Protein AF-A0A940U8P5-F1 (afdb_monomer)

Structure (mmCIF, N/CA/C/O backbone):
data_AF-A0A940U8P5-F1
#
_entry.id   AF-A0A940U8P5-F1
#
loop_
_atom_site.group_PDB
_atom_site.id
_atom_site.type_symbol
_atom_site.label_atom_id
_atom_site.label_alt_id
_atom_site.label_comp_id
_atom_site.label_asym_id
_atom_site.label_entity_id
_atom_site.label_seq_id
_atom_site.pdbx_PDB_ins_code
_atom_site.Cartn_x
_atom_site.Cartn_y
_atom_site.Cartn_z
_atom_site.occupancy
_atom_site.B_iso_or_equiv
_atom_site.auth_seq_id
_atom_site.auth_comp_id
_atom_site.auth_asym_id
_atom_site.auth_atom_id
_atom_site.pdbx_PDB_model_num
ATOM 1 N N . MET A 1 1 ? -12.969 -40.931 50.957 1.00 40.03 1 MET A N 1
ATOM 2 C CA . MET A 1 1 ? -13.753 -39.959 51.746 1.00 40.03 1 MET A CA 1
ATOM 3 C C . MET A 1 1 ? -13.273 -38.563 51.377 1.00 40.03 1 MET A C 1
ATOM 5 O O . MET A 1 1 ? -12.238 -38.147 51.872 1.00 40.03 1 MET A O 1
ATOM 9 N N . TYR A 1 2 ? -13.955 -37.888 50.449 1.00 45.50 2 TYR A N 1
ATOM 10 C CA . TYR A 1 2 ? -13.734 -36.466 50.170 1.00 45.50 2 TYR A CA 1
ATOM 11 C C . TYR A 1 2 ? -14.911 -35.715 50.789 1.00 45.50 2 TYR A C 1
ATOM 13 O O . TYR A 1 2 ? -16.022 -35.774 50.270 1.00 45.50 2 TYR A O 1
ATOM 21 N N . ASN A 1 3 ? -14.681 -35.088 51.944 1.00 47.38 3 ASN A N 1
ATOM 22 C CA . ASN A 1 3 ? -15.657 -34.188 52.546 1.00 47.38 3 ASN A CA 1
ATOM 23 C C . ASN A 1 3 ? -1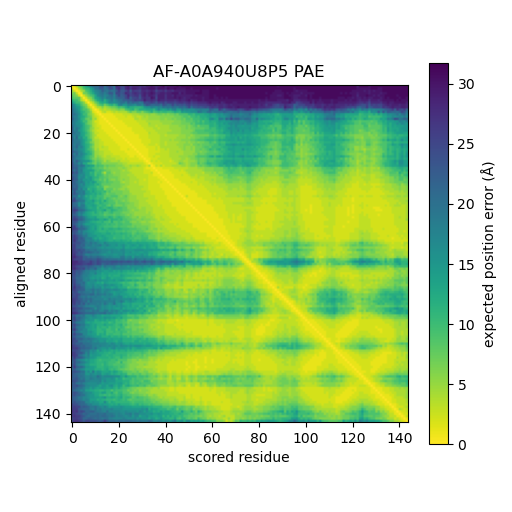5.776 -32.963 51.637 1.00 47.38 3 ASN A C 1
ATOM 25 O O . ASN A 1 3 ? -14.862 -32.143 51.572 1.00 47.38 3 ASN A O 1
ATOM 29 N N . SER A 1 4 ? -16.896 -32.861 50.923 1.00 55.41 4 SER A N 1
ATOM 30 C CA . SER A 1 4 ? -17.326 -31.599 50.335 1.00 55.41 4 SER A CA 1
ATOM 31 C C . SER A 1 4 ? -17.571 -30.632 51.486 1.00 55.41 4 SER A C 1
ATOM 33 O O . SER A 1 4 ? -18.459 -30.848 52.310 1.00 55.41 4 SER A O 1
ATOM 35 N N . ILE A 1 5 ? -16.751 -29.589 51.568 1.00 59.16 5 ILE A N 1
ATOM 36 C CA . ILE A 1 5 ? -16.939 -28.471 52.490 1.00 59.16 5 ILE A CA 1
ATOM 37 C C . ILE A 1 5 ? -18.058 -27.603 51.894 1.00 59.16 5 ILE A C 1
ATOM 39 O O . ILE A 1 5 ? -17.825 -26.496 51.419 1.00 59.16 5 ILE A O 1
ATOM 43 N N . SER A 1 6 ? -19.269 -28.157 51.807 1.00 62.34 6 SER A N 1
ATOM 44 C CA . SER A 1 6 ? -20.443 -27.416 51.357 1.00 62.34 6 SER A CA 1
ATOM 45 C C . SER A 1 6 ? -20.832 -26.447 52.466 1.00 62.34 6 SER A C 1
ATOM 47 O O . SER A 1 6 ? -21.299 -26.844 53.531 1.00 62.34 6 SER A O 1
ATOM 49 N N . ASN A 1 7 ? -20.560 -25.168 52.236 1.00 61.72 7 ASN A N 1
ATOM 50 C CA . ASN A 1 7 ? -20.983 -24.083 53.103 1.00 61.72 7 ASN A CA 1
ATOM 51 C C . ASN A 1 7 ? -22.461 -23.773 52.804 1.00 61.72 7 ASN A C 1
ATOM 53 O O . ASN A 1 7 ? -22.764 -23.167 51.781 1.00 61.72 7 ASN A O 1
ATOM 57 N N . GLU A 1 8 ? -23.378 -24.175 53.686 1.00 61.41 8 GLU A N 1
ATOM 58 C CA . GLU A 1 8 ? -24.835 -23.955 53.573 1.00 61.41 8 GLU A CA 1
ATOM 59 C C . GLU A 1 8 ? -25.270 -22.502 53.871 1.00 61.41 8 GLU A C 1
ATOM 61 O O . GLU A 1 8 ? -26.329 -22.245 54.443 1.00 61.41 8 GLU A O 1
ATOM 66 N N . LYS A 1 9 ? -24.451 -21.510 53.509 1.00 65.25 9 LYS A N 1
ATOM 67 C CA . LYS A 1 9 ? -24.832 -20.096 53.601 1.00 65.25 9 LYS A CA 1
ATOM 68 C C . LYS A 1 9 ? -25.472 -19.673 52.280 1.00 65.25 9 LYS A C 1
ATOM 70 O O . LYS A 1 9 ? -24.823 -19.706 51.240 1.00 65.25 9 LYS A O 1
ATOM 75 N N . GLY A 1 10 ? -26.752 -19.302 52.324 1.00 68.94 10 GLY A N 1
ATOM 76 C CA . GLY A 1 10 ? -27.460 -18.739 51.172 1.00 68.94 10 GLY A CA 1
ATOM 77 C C . GLY A 1 10 ? -26.843 -17.418 50.701 1.00 68.94 10 GLY A C 1
ATOM 78 O O . GLY A 1 10 ? -26.210 -16.712 51.486 1.00 68.94 10 GLY A O 1
ATOM 79 N N . ILE A 1 11 ? -27.051 -17.080 49.424 1.00 76.81 11 ILE A N 1
ATOM 80 C CA . ILE A 1 11 ? -26.624 -15.797 48.851 1.00 76.81 11 ILE A CA 1
ATOM 81 C C . ILE A 1 11 ? -27.383 -14.669 49.547 1.00 76.81 11 ILE A C 1
ATOM 83 O O . ILE A 1 11 ? -28.616 -14.658 49.599 1.00 76.81 11 ILE A O 1
ATOM 87 N N . THR A 1 12 ? -26.638 -13.704 50.072 1.00 85.88 12 THR A N 1
ATOM 88 C CA . THR A 1 12 ? -27.222 -12.547 50.748 1.00 85.88 12 THR A CA 1
ATOM 89 C C . THR A 1 12 ? -27.688 -11.495 49.738 1.00 85.88 12 THR A C 1
ATOM 91 O O . THR A 1 12 ? -27.111 -11.334 48.665 1.00 85.88 12 THR A O 1
ATOM 94 N N . LEU A 1 13 ? -28.730 -10.726 50.072 1.00 85.00 13 LEU A N 1
ATOM 95 C CA . LEU A 1 13 ? -29.247 -9.673 49.184 1.00 85.00 13 LEU A CA 1
ATOM 96 C C . LEU A 1 13 ? -28.172 -8.617 48.855 1.00 85.00 13 LEU A C 1
ATOM 98 O O . LEU A 1 13 ? -28.126 -8.108 47.739 1.00 85.00 13 LEU A O 1
ATOM 102 N N . ILE A 1 14 ? -27.255 -8.357 49.795 1.00 90.06 14 ILE A N 1
ATOM 103 C CA . ILE A 1 14 ? -26.104 -7.470 49.591 1.00 90.06 14 ILE A CA 1
ATOM 104 C C . ILE A 1 14 ? -25.106 -8.040 48.565 1.00 90.06 14 ILE A C 1
ATOM 106 O O . ILE A 1 14 ? -24.635 -7.291 47.714 1.00 90.06 14 ILE A O 1
ATOM 110 N N . GLU A 1 15 ? -24.838 -9.353 48.565 1.00 86.88 15 GLU A N 1
ATOM 111 C CA . GLU A 1 15 ? -24.013 -10.003 47.532 1.00 86.88 15 GLU A CA 1
ATOM 112 C C . GLU A 1 15 ? -24.640 -9.881 46.147 1.00 86.88 15 GLU A C 1
ATOM 114 O O . GLU A 1 15 ? -23.930 -9.585 45.189 1.00 86.88 15 GLU A O 1
ATOM 119 N N . VAL A 1 16 ? -25.962 -10.049 46.032 1.00 92.44 16 VAL A N 1
ATOM 120 C CA . VAL A 1 16 ? -26.662 -9.879 44.747 1.00 92.44 16 VAL A CA 1
ATOM 121 C C . VAL A 1 16 ? -26.549 -8.438 44.258 1.00 92.44 16 VAL A C 1
ATOM 123 O O . VAL A 1 16 ? -26.262 -8.213 43.085 1.00 92.44 16 VAL A O 1
ATOM 126 N N . MET A 1 17 ? -26.723 -7.451 45.141 1.00 90.50 17 MET A N 1
ATOM 127 C CA . MET A 1 17 ? -26.593 -6.038 44.767 1.00 90.50 17 MET A CA 1
ATOM 128 C C . MET A 1 17 ? -25.176 -5.695 44.300 1.00 90.50 17 MET A C 1
ATOM 130 O O . MET A 1 17 ? -25.016 -5.017 43.284 1.00 90.50 17 MET A O 1
ATOM 134 N N . ILE A 1 18 ? -24.154 -6.202 44.995 1.00 92.25 18 ILE A N 1
ATOM 135 C CA . ILE A 1 18 ? -22.756 -6.024 44.592 1.00 92.25 18 ILE A CA 1
ATOM 136 C C . ILE A 1 18 ? -22.501 -6.730 43.253 1.00 92.25 18 ILE A C 1
ATOM 138 O O . ILE A 1 18 ? -21.903 -6.135 42.359 1.00 92.25 18 ILE A O 1
ATOM 142 N N . ALA A 1 19 ? -23.005 -7.952 43.062 1.00 94.31 19 ALA A N 1
ATOM 143 C CA . ALA A 1 19 ? -22.854 -8.692 41.812 1.00 94.31 19 ALA A CA 1
ATOM 144 C C . ALA A 1 19 ? -23.493 -7.958 40.620 1.00 94.31 19 ALA A C 1
ATOM 146 O O . ALA A 1 19 ? -22.855 -7.810 39.579 1.00 94.31 19 ALA A O 1
ATOM 147 N N . VAL A 1 20 ? -24.714 -7.435 40.771 1.00 93.94 20 VAL A N 1
ATOM 148 C CA . VAL A 1 20 ? -25.397 -6.663 39.717 1.00 93.94 20 VAL A CA 1
ATOM 149 C C . VAL A 1 20 ? -24.642 -5.372 39.401 1.00 93.94 20 VAL A C 1
ATOM 151 O O . VAL A 1 20 ? -24.470 -5.041 38.228 1.00 93.94 20 VAL A O 1
ATOM 154 N N . MET A 1 21 ? -24.140 -4.669 40.422 1.00 95.44 21 MET A N 1
ATOM 155 C CA . MET A 1 21 ? -23.322 -3.470 40.225 1.00 95.44 21 MET A CA 1
ATOM 156 C C . MET A 1 21 ? -22.046 -3.790 39.433 1.00 95.44 21 MET A C 1
ATOM 158 O O . MET A 1 21 ? -21.730 -3.091 38.470 1.00 95.44 21 MET A O 1
ATOM 162 N N . LEU A 1 22 ? -21.339 -4.865 39.794 1.00 95.12 22 LEU A N 1
ATOM 163 C CA . LEU A 1 22 ? -20.117 -5.291 39.109 1.00 95.12 22 LEU A CA 1
ATOM 164 C C . LEU A 1 22 ? -20.383 -5.701 37.656 1.00 95.12 22 LEU A C 1
ATOM 166 O O . LEU A 1 22 ? -19.623 -5.319 3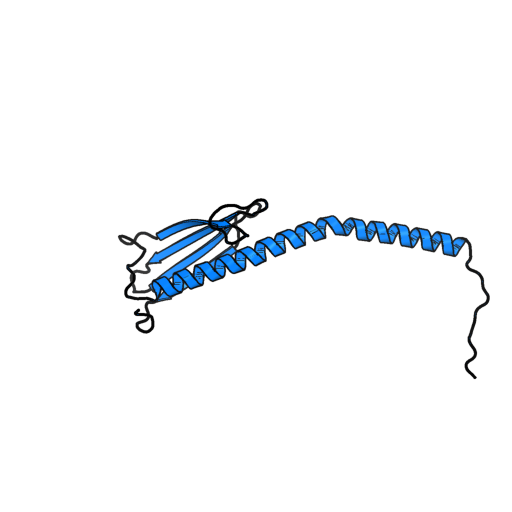6.767 1.00 95.12 22 LEU A O 1
ATOM 170 N N . VAL A 1 23 ? -21.478 -6.417 37.390 1.00 96.12 23 VAL A N 1
ATOM 171 C CA . VAL A 1 23 ? -21.877 -6.792 36.024 1.00 96.12 23 VAL A CA 1
ATOM 172 C C . VAL A 1 23 ? -22.217 -5.553 35.194 1.00 96.12 23 VAL A C 1
ATOM 174 O O . VAL A 1 23 ? -21.746 -5.432 34.064 1.00 96.12 23 VAL A O 1
ATOM 177 N N . ALA A 1 24 ? -22.973 -4.601 35.749 1.00 94.31 24 ALA A N 1
ATOM 178 C CA . ALA A 1 24 ? -23.326 -3.369 35.047 1.00 94.31 24 ALA A CA 1
ATOM 179 C C . ALA A 1 24 ? -22.081 -2.545 34.674 1.00 94.31 24 ALA A C 1
ATOM 181 O O . ALA A 1 24 ? -21.945 -2.113 33.527 1.00 94.31 24 ALA A O 1
ATOM 182 N N . VAL A 1 25 ? -21.138 -2.380 35.609 1.00 95.38 25 VAL A N 1
ATOM 183 C CA . VAL A 1 25 ? -19.863 -1.691 35.347 1.00 95.38 25 VAL A CA 1
ATOM 184 C C . VAL A 1 25 ? -19.025 -2.451 34.314 1.00 95.38 25 VAL A C 1
ATOM 186 O O . VAL A 1 25 ? -18.472 -1.830 33.407 1.00 95.38 25 VAL A O 1
ATOM 189 N N . GLY A 1 26 ? -18.979 -3.784 34.388 1.00 95.56 26 GLY A N 1
ATOM 190 C CA . GLY A 1 26 ? -18.266 -4.622 33.421 1.00 95.56 26 GLY A CA 1
ATOM 191 C C . GLY A 1 26 ? -18.801 -4.488 31.992 1.00 95.56 26 GLY A C 1
ATOM 192 O O . GLY A 1 26 ? -18.021 -4.346 31.050 1.00 95.56 26 GLY A O 1
ATOM 193 N N . ILE A 1 27 ? -20.124 -4.459 31.817 1.00 96.00 27 ILE A N 1
ATOM 194 C CA . ILE A 1 27 ? -20.748 -4.280 30.496 1.00 96.00 27 ILE A CA 1
ATOM 195 C C . ILE A 1 27 ? -20.447 -2.885 29.939 1.00 96.00 27 ILE A C 1
ATOM 197 O O . ILE A 1 27 ? -20.097 -2.761 28.765 1.00 96.00 27 ILE A O 1
ATOM 201 N N . MET A 1 28 ? -20.528 -1.838 30.767 1.00 94.06 28 MET A N 1
ATOM 202 C CA . MET A 1 28 ? -20.189 -0.475 30.337 1.00 94.06 28 MET A CA 1
ATOM 203 C C . MET A 1 28 ? -18.717 -0.351 29.929 1.00 94.06 28 MET A C 1
ATOM 205 O O . MET A 1 28 ? -18.408 0.280 28.916 1.00 94.06 28 MET A O 1
ATOM 209 N N . ALA A 1 29 ? -17.814 -1.004 30.664 1.00 93.38 29 ALA A N 1
ATOM 210 C CA . ALA A 1 29 ? -16.400 -1.058 30.315 1.00 93.38 29 ALA A CA 1
ATOM 211 C C . ALA A 1 29 ? -16.181 -1.715 28.941 1.00 93.38 29 ALA A C 1
ATOM 213 O O . ALA A 1 29 ? -15.514 -1.134 28.087 1.00 93.38 29 ALA A O 1
ATOM 214 N N . LEU A 1 30 ? -16.799 -2.869 28.675 1.00 91.69 30 LEU A N 1
ATOM 215 C C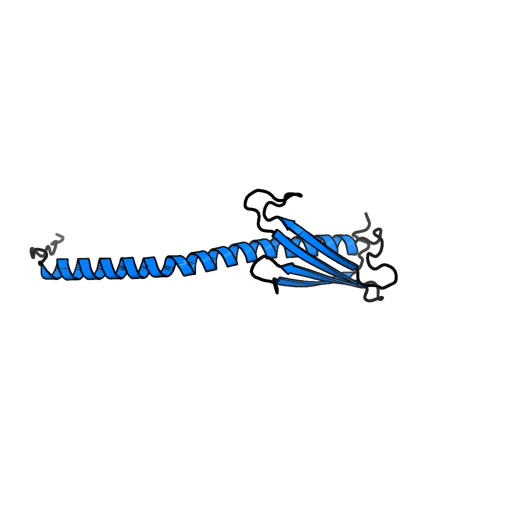A . LEU A 1 30 ? -16.711 -3.523 27.363 1.00 91.69 30 LEU A CA 1
ATOM 216 C C . LEU A 1 30 ? -17.330 -2.682 26.238 1.00 91.69 30 LEU A C 1
ATOM 218 O O . LEU A 1 30 ? -16.769 -2.608 25.145 1.00 91.69 30 LEU A O 1
ATOM 222 N N . ALA A 1 31 ? -18.457 -2.015 26.495 1.00 92.38 31 ALA A N 1
ATOM 223 C CA . ALA A 1 31 ? -19.104 -1.148 25.513 1.00 92.38 31 ALA A CA 1
ATOM 224 C C . ALA A 1 31 ? -18.192 0.015 25.084 1.00 92.38 31 ALA A C 1
ATOM 226 O O . ALA A 1 31 ? -18.117 0.334 23.897 1.00 92.38 31 ALA A O 1
ATOM 227 N N . SER 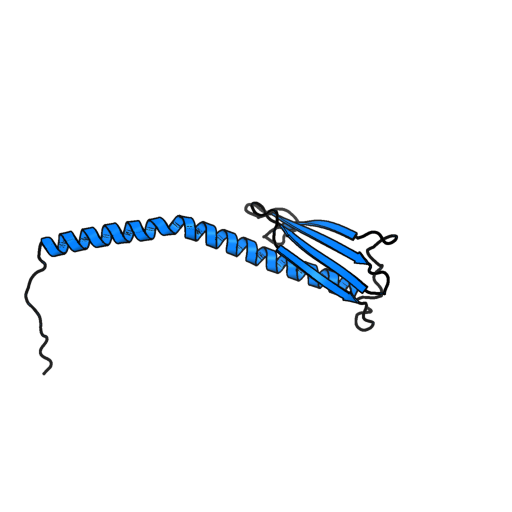A 1 32 ? -17.430 0.588 26.022 1.00 92.75 32 SER A N 1
ATOM 228 C CA . SER A 1 32 ? -16.487 1.677 25.732 1.00 92.75 32 SER A CA 1
ATOM 229 C C . SER A 1 32 ? -15.338 1.284 24.791 1.00 92.75 32 SER A C 1
ATOM 231 O O . SER A 1 32 ? -14.762 2.148 24.130 1.00 92.75 32 SER A O 1
ATOM 233 N N . LEU A 1 33 ? -15.030 -0.013 24.673 1.00 93.44 33 LEU A N 1
ATOM 234 C CA . LEU A 1 33 ? -13.948 -0.514 23.820 1.00 93.44 33 LEU A CA 1
ATOM 235 C C . LEU A 1 33 ? -14.367 -0.726 22.359 1.00 93.44 33 LEU A C 1
ATOM 237 O O . LEU A 1 33 ? -13.499 -0.846 21.494 1.00 93.44 33 LEU A O 1
ATOM 241 N N . GLN A 1 34 ? -15.667 -0.742 22.052 1.00 91.44 34 GLN A N 1
ATOM 242 C CA . GLN A 1 34 ? -16.157 -1.093 20.712 1.00 91.44 34 GLN A CA 1
ATOM 243 C C . GLN A 1 34 ? -15.696 -0.097 19.634 1.00 91.44 34 GLN A C 1
ATOM 245 O O . GLN A 1 34 ? -15.192 -0.501 18.587 1.00 91.44 34 GLN A O 1
ATOM 250 N N . GLY A 1 35 ? -15.799 1.208 19.904 1.00 90.62 35 GLY A N 1
ATOM 251 C CA . GLY A 1 35 ? -15.409 2.258 18.953 1.00 90.62 35 GLY A CA 1
ATOM 252 C C . GLY A 1 35 ? -13.912 2.248 18.606 1.00 90.62 35 GLY A C 1
ATOM 253 O O . GLY A 1 35 ? -13.560 2.186 17.424 1.00 90.62 35 GLY A O 1
ATOM 254 N N . PRO A 1 36 ? -13.005 2.275 19.603 1.00 91.19 36 PRO A N 1
ATOM 255 C CA . PRO A 1 36 ? -11.568 2.161 19.360 1.00 91.19 36 PRO A CA 1
ATOM 256 C C . PRO A 1 36 ? -11.176 0.861 18.647 1.00 91.19 36 PRO A C 1
ATOM 258 O O . PRO A 1 36 ? -10.295 0.891 17.782 1.00 91.19 36 PRO A O 1
ATOM 261 N N . ALA A 1 37 ? -11.844 -0.257 18.961 1.00 89.75 37 ALA A N 1
ATOM 262 C CA . ALA A 1 37 ? -11.596 -1.536 18.305 1.00 89.75 37 ALA A CA 1
ATOM 263 C C . ALA A 1 37 ? -11.882 -1.458 16.799 1.00 89.75 37 ALA A C 1
ATOM 265 O O . ALA A 1 37 ? -11.003 -1.775 16.004 1.00 89.75 37 ALA A O 1
ATOM 266 N N . TRP A 1 38 ? -13.043 -0.939 16.389 1.00 90.94 38 TRP A N 1
ATOM 267 C CA . TRP A 1 38 ? -13.386 -0.802 14.967 1.00 90.94 38 TRP A CA 1
ATOM 268 C C . TRP A 1 38 ? -12.442 0.121 14.201 1.00 90.94 38 TRP A C 1
ATOM 270 O O . TRP A 1 38 ? -12.038 -0.203 13.086 1.00 90.94 38 TRP A O 1
ATOM 280 N N . ASN A 1 39 ? -12.049 1.245 14.802 1.00 89.69 39 ASN A N 1
ATOM 281 C CA . ASN A 1 39 ? -11.104 2.171 14.176 1.00 89.69 39 ASN A CA 1
ATOM 282 C C . ASN A 1 39 ? -9.711 1.560 14.008 1.00 89.69 39 ASN A C 1
ATOM 284 O O . ASN A 1 39 ? -9.026 1.828 13.022 1.00 89.69 39 ASN A O 1
ATOM 288 N N . THR A 1 40 ? -9.279 0.750 14.971 1.00 90.81 40 THR A N 1
ATOM 289 C CA . THR A 1 40 ? -7.982 0.074 14.891 1.00 90.81 40 THR A CA 1
ATOM 290 C C . THR A 1 40 ? -8.034 -1.029 13.841 1.00 90.81 40 THR A C 1
ATOM 292 O O . THR A 1 40 ? -7.176 -1.069 12.965 1.00 90.81 40 THR A O 1
ATOM 295 N N . THR A 1 41 ? -9.082 -1.858 13.855 1.00 91.62 41 THR A N 1
ATOM 296 C CA . THR A 1 41 ? -9.289 -2.917 12.860 1.00 91.62 41 THR A CA 1
ATOM 297 C C . THR A 1 41 ? -9.370 -2.368 11.436 1.00 91.62 41 THR A C 1
ATOM 299 O O . THR A 1 41 ? -8.710 -2.910 10.553 1.00 91.62 41 THR A O 1
ATOM 302 N N . SER A 1 42 ? -10.110 -1.279 11.197 1.00 89.44 42 SER A N 1
ATOM 303 C CA . SER A 1 42 ? -10.217 -0.685 9.858 1.00 89.44 42 SER A CA 1
ATOM 304 C C . SER A 1 42 ? -8.879 -0.132 9.366 1.00 89.44 42 SER A C 1
ATOM 306 O O . SER A 1 42 ? -8.489 -0.380 8.229 1.00 89.44 42 SER A O 1
ATOM 308 N N . ARG A 1 43 ? -8.118 0.552 10.229 1.00 90.12 43 ARG A N 1
ATOM 309 C CA . ARG A 1 43 ? -6.767 1.027 9.893 1.00 90.12 43 ARG A CA 1
ATOM 310 C C . ARG A 1 43 ? -5.808 -0.121 9.597 1.00 90.12 43 ARG A C 1
ATOM 312 O O . ARG A 1 43 ? -5.026 -0.013 8.658 1.00 90.12 43 ARG A O 1
ATOM 319 N N . SER A 1 44 ? -5.868 -1.200 10.373 1.00 91.94 44 SER A N 1
ATOM 320 C CA . SER A 1 44 ? -5.033 -2.383 10.165 1.00 91.94 44 SER A CA 1
ATOM 321 C C . SER A 1 44 ? -5.359 -3.110 8.860 1.00 91.94 44 SER A C 1
ATOM 323 O O . SER A 1 44 ? -4.427 -3.500 8.163 1.00 91.94 44 SER A O 1
ATOM 325 N N . ASP A 1 45 ? -6.637 -3.247 8.490 1.00 91.88 45 ASP A N 1
ATOM 326 C CA . ASP A 1 45 ? -7.026 -3.825 7.193 1.00 91.88 45 ASP A CA 1
ATOM 327 C C . ASP A 1 45 ? -6.533 -2.952 6.031 1.00 91.88 45 ASP A C 1
ATOM 329 O O . ASP A 1 45 ? -5.877 -3.448 5.112 1.00 91.88 45 ASP A O 1
ATOM 333 N N . LEU A 1 46 ? -6.753 -1.633 6.118 1.00 92.19 46 LEU A N 1
ATOM 334 C CA . LEU A 1 46 ? -6.313 -0.696 5.087 1.00 92.19 46 LEU A CA 1
ATOM 335 C C . LEU A 1 46 ? -4.796 -0.733 4.886 1.00 92.19 46 LEU A C 1
ATOM 337 O O . LEU A 1 46 ? -4.336 -0.778 3.745 1.00 92.19 46 LEU A O 1
ATOM 341 N N . LEU A 1 47 ? -4.039 -0.748 5.986 1.00 93.50 47 LEU A N 1
ATOM 342 C CA . LEU A 1 47 ? -2.582 -0.828 5.977 1.00 93.50 47 LEU A CA 1
ATOM 343 C C . LEU A 1 47 ? -2.087 -2.173 5.435 1.00 93.50 47 LEU A C 1
ATOM 345 O O . LEU A 1 47 ? -1.162 -2.198 4.626 1.00 93.50 47 LEU A O 1
ATOM 349 N N . GLY A 1 48 ? -2.705 -3.281 5.852 1.00 93.44 48 GLY A N 1
ATOM 350 C CA . GLY A 1 48 ? -2.345 -4.620 5.386 1.00 93.44 48 GLY A CA 1
ATOM 351 C C . GLY A 1 48 ? -2.522 -4.760 3.875 1.00 93.44 48 GLY A C 1
ATOM 352 O O . GLY A 1 48 ? -1.606 -5.192 3.178 1.00 93.44 48 GLY A O 1
ATOM 353 N N . ARG A 1 49 ? -3.663 -4.307 3.344 1.00 92.31 49 ARG A N 1
ATOM 354 C CA . ARG A 1 49 ? -3.930 -4.290 1.897 1.00 92.31 49 ARG A CA 1
ATOM 355 C C . ARG A 1 49 ? -2.996 -3.347 1.144 1.00 92.31 49 ARG A C 1
ATOM 357 O O . ARG A 1 49 ? -2.475 -3.730 0.099 1.00 92.31 49 ARG A O 1
ATOM 364 N N . ALA A 1 50 ? -2.739 -2.152 1.682 1.00 93.44 50 ALA A N 1
ATOM 365 C CA . ALA A 1 50 ? -1.779 -1.222 1.094 1.00 93.44 50 ALA A CA 1
ATOM 366 C C . ALA A 1 50 ? -0.383 -1.851 0.981 1.00 93.44 50 ALA A C 1
ATOM 368 O O . ALA A 1 50 ? 0.264 -1.692 -0.049 1.00 93.44 50 ALA A O 1
ATOM 369 N N . GLY A 1 51 ? 0.058 -2.598 2.001 1.00 94.69 51 GLY A N 1
ATOM 370 C CA . GLY A 1 51 ? 1.344 -3.300 2.001 1.00 94.69 51 GLY A CA 1
ATOM 371 C C . GLY A 1 51 ? 1.453 -4.348 0.893 1.00 94.69 51 GLY A C 1
ATOM 372 O O . GLY A 1 51 ? 2.467 -4.406 0.203 1.00 94.69 51 GLY A O 1
ATOM 373 N N . VAL A 1 52 ? 0.389 -5.122 0.663 1.00 93.94 52 VAL A N 1
ATOM 374 C CA . VAL A 1 52 ? 0.349 -6.107 -0.433 1.00 93.94 52 VAL A CA 1
ATOM 375 C C . VAL A 1 52 ? 0.424 -5.422 -1.799 1.00 93.94 52 VAL A C 1
ATOM 377 O O . VAL A 1 52 ? 1.184 -5.861 -2.660 1.00 93.94 52 VAL A O 1
ATOM 380 N N . ILE A 1 53 ? -0.335 -4.338 -1.999 1.00 93.62 53 ILE A N 1
ATOM 381 C CA . ILE A 1 53 ? -0.304 -3.561 -3.249 1.00 93.62 53 ILE A CA 1
ATOM 382 C C . ILE A 1 53 ? 1.097 -2.983 -3.472 1.00 93.62 53 ILE A C 1
ATOM 384 O O . ILE A 1 53 ? 1.655 -3.131 -4.554 1.00 93.62 53 ILE A O 1
ATOM 388 N N . LEU A 1 54 ? 1.682 -2.377 -2.438 1.00 94.94 54 LEU A N 1
ATOM 389 C CA . LEU A 1 54 ? 3.020 -1.797 -2.490 1.00 94.94 54 LEU A CA 1
ATOM 390 C C . LEU A 1 54 ? 4.072 -2.839 -2.884 1.00 94.94 54 LEU A C 1
ATOM 392 O O . LEU A 1 54 ? 4.864 -2.587 -3.789 1.00 94.94 54 LEU A O 1
ATOM 396 N N . HIS A 1 55 ? 4.054 -4.011 -2.247 1.00 95.44 55 HIS A N 1
ATOM 397 C CA . HIS A 1 55 ? 5.020 -5.070 -2.528 1.00 95.44 55 HIS A CA 1
ATOM 398 C C . HIS A 1 55 ? 4.885 -5.595 -3.961 1.00 95.44 55 HIS A C 1
ATOM 400 O O . HIS A 1 55 ? 5.875 -5.697 -4.681 1.00 95.44 55 HIS A O 1
ATOM 406 N N . ARG A 1 56 ? 3.649 -5.844 -4.410 1.00 94.12 56 ARG A N 1
ATOM 407 C CA . ARG A 1 56 ? 3.369 -6.305 -5.775 1.00 94.12 56 ARG A CA 1
ATOM 408 C C . ARG A 1 56 ? 3.854 -5.312 -6.829 1.00 94.12 56 ARG A C 1
ATOM 410 O O . ARG A 1 56 ? 4.406 -5.715 -7.851 1.00 94.12 56 ARG A O 1
ATOM 417 N N . GLU A 1 57 ? 3.616 -4.025 -6.607 1.00 93.38 57 GLU A N 1
ATOM 418 C CA . GLU A 1 57 ? 4.022 -2.965 -7.532 1.00 93.38 57 GLU A CA 1
ATOM 419 C C . GLU A 1 57 ? 5.544 -2.806 -7.563 1.00 93.38 57 GLU A C 1
ATOM 421 O O . GLU A 1 57 ? 6.116 -2.629 -8.639 1.00 93.38 57 GLU A O 1
ATOM 426 N N . LEU A 1 58 ? 6.223 -2.941 -6.420 1.00 95.19 58 LEU A N 1
ATOM 427 C CA . LEU A 1 58 ? 7.685 -2.967 -6.379 1.00 95.19 58 LEU A CA 1
ATOM 428 C C . LEU A 1 58 ? 8.257 -4.146 -7.160 1.00 95.19 58 LEU A C 1
ATOM 430 O O . LEU A 1 58 ? 9.066 -3.921 -8.054 1.00 95.19 58 LEU A O 1
ATOM 434 N N . GLU A 1 59 ? 7.795 -5.366 -6.888 1.00 95.06 59 GLU A N 1
ATOM 435 C CA . GLU A 1 59 ? 8.273 -6.579 -7.562 1.00 95.06 59 GLU A CA 1
ATOM 436 C C . GLU A 1 59 ? 8.009 -6.519 -9.074 1.00 95.06 59 GLU A C 1
ATOM 438 O O . GLU A 1 59 ? 8.880 -6.818 -9.890 1.00 95.06 59 GLU A O 1
ATOM 443 N N . THR A 1 60 ? 6.824 -6.046 -9.473 1.00 93.00 60 THR A N 1
ATOM 444 C CA . THR A 1 60 ? 6.473 -5.891 -10.891 1.00 93.00 60 THR A CA 1
ATOM 445 C C . THR A 1 60 ? 7.406 -4.900 -11.587 1.00 93.00 60 THR A C 1
ATOM 447 O O . THR A 1 60 ? 7.874 -5.163 -12.697 1.00 93.00 60 THR A O 1
ATOM 450 N N . ASN A 1 61 ? 7.700 -3.758 -10.955 1.00 93.12 61 ASN A N 1
ATOM 451 C CA . ASN A 1 61 ? 8.616 -2.772 -11.526 1.00 93.12 61 ASN A CA 1
ATOM 452 C C . ASN A 1 61 ? 10.070 -3.251 -11.511 1.00 93.12 61 ASN A C 1
ATOM 454 O O . ASN A 1 61 ? 10.798 -2.972 -12.463 1.00 93.12 61 ASN A O 1
ATOM 458 N N . GLU A 1 62 ? 10.479 -3.990 -10.484 1.00 93.00 62 GLU A N 1
ATOM 459 C CA . GLU A 1 62 ? 11.797 -4.607 -10.396 1.00 93.00 62 GLU A CA 1
ATOM 460 C C . GLU A 1 62 ? 12.010 -5.597 -11.540 1.00 93.00 62 GLU A C 1
ATOM 462 O O . GLU A 1 62 ? 12.909 -5.393 -12.354 1.00 93.00 62 GLU A O 1
ATOM 467 N N . LEU A 1 63 ? 11.119 -6.576 -11.708 1.00 91.88 63 LEU A N 1
ATOM 468 C CA . LEU A 1 63 ? 11.186 -7.541 -12.810 1.00 91.88 63 LEU A CA 1
ATOM 469 C C . LEU A 1 63 ? 11.193 -6.853 -14.182 1.00 91.88 63 LEU A C 1
ATOM 471 O O . LEU A 1 63 ? 11.939 -7.248 -15.083 1.00 91.88 63 LEU A O 1
ATOM 475 N N . ARG A 1 64 ? 10.399 -5.785 -14.338 1.00 91.25 64 ARG A N 1
ATOM 476 C CA . ARG A 1 64 ? 10.348 -5.001 -15.578 1.00 91.25 64 ARG A CA 1
ATOM 477 C C . ARG A 1 64 ? 11.673 -4.296 -15.881 1.00 91.25 64 ARG A C 1
ATOM 479 O O . ARG A 1 64 ? 12.041 -4.179 -17.045 1.00 91.25 64 ARG A O 1
ATOM 486 N N . LEU A 1 65 ? 12.375 -3.805 -14.863 1.00 91.69 65 LEU A N 1
ATOM 487 C CA . LEU A 1 65 ? 13.650 -3.097 -15.019 1.00 91.69 65 LEU A CA 1
ATOM 488 C C . LEU A 1 65 ? 14.852 -4.042 -15.109 1.00 91.69 65 LEU A C 1
ATOM 490 O O . LEU A 1 65 ? 15.835 -3.711 -15.774 1.00 91.69 65 LEU A O 1
ATOM 494 N N . MET A 1 66 ? 14.772 -5.216 -14.479 1.00 92.81 66 MET A N 1
ATOM 495 C CA . MET A 1 66 ? 15.799 -6.253 -14.569 1.00 92.81 66 MET A CA 1
ATOM 496 C C . MET A 1 66 ? 15.940 -6.790 -15.994 1.00 92.81 66 MET A C 1
ATOM 498 O O . MET A 1 66 ? 17.066 -7.076 -16.405 1.00 92.81 66 MET A O 1
ATOM 502 N N . ASN A 1 67 ? 14.838 -6.894 -16.752 1.00 91.94 67 ASN A N 1
ATOM 503 C CA . ASN A 1 67 ? 14.868 -7.370 -18.136 1.00 91.94 67 ASN A CA 1
ATOM 504 C C . ASN A 1 67 ? 15.545 -6.338 -19.073 1.00 91.94 67 ASN A C 1
ATOM 506 O O . ASN A 1 67 ? 15.002 -5.250 -19.297 1.00 91.94 67 ASN A O 1
ATOM 510 N N . PRO A 1 68 ? 16.692 -6.674 -19.703 1.00 87.56 68 PRO A N 1
ATOM 511 C CA . PRO A 1 68 ? 17.395 -5.771 -20.614 1.00 87.56 68 PRO A CA 1
ATOM 512 C C . PRO A 1 68 ? 16.658 -5.472 -21.929 1.00 87.56 68 PRO A C 1
ATOM 514 O O . PRO A 1 68 ? 16.936 -4.438 -22.543 1.00 87.56 68 PRO A O 1
ATOM 517 N N . ASN A 1 69 ? 15.752 -6.355 -22.370 1.00 89.31 69 ASN A N 1
ATOM 518 C CA . ASN A 1 69 ? 14.991 -6.211 -23.617 1.00 89.31 69 ASN A CA 1
ATOM 519 C C . ASN A 1 69 ? 13.920 -5.120 -23.524 1.00 89.31 69 ASN A C 1
ATOM 521 O O . 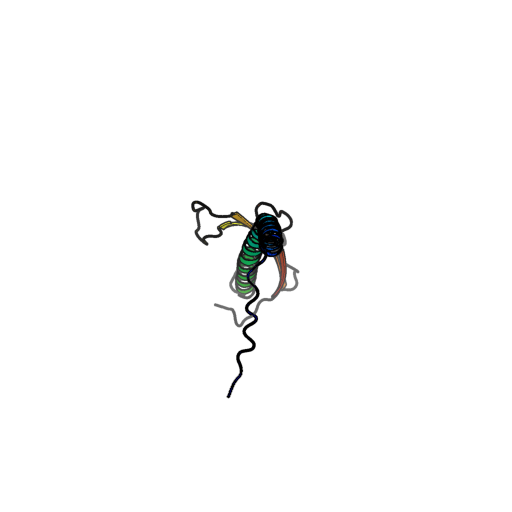ASN A 1 69 ? 13.490 -4.584 -24.547 1.00 89.31 69 ASN A O 1
ATOM 525 N N . LEU A 1 70 ? 13.487 -4.778 -22.309 1.00 88.44 70 LEU A N 1
ATOM 526 C CA . LEU A 1 70 ? 12.509 -3.722 -22.106 1.00 88.44 70 LEU A CA 1
ATOM 527 C C . LEU A 1 70 ? 13.180 -2.340 -22.205 1.00 88.44 70 LEU A C 1
ATOM 529 O O . LEU A 1 70 ? 14.304 -2.141 -21.721 1.00 88.44 70 LEU A O 1
ATOM 533 N N . PRO A 1 71 ? 12.521 -1.362 -22.854 1.00 87.44 71 PRO A N 1
ATOM 534 C CA . PRO A 1 71 ? 13.061 -0.018 -22.975 1.00 87.44 71 PRO A CA 1
ATOM 535 C C . PRO A 1 71 ? 13.135 0.656 -21.604 1.00 87.44 71 PRO A C 1
ATOM 537 O O . PRO A 1 71 ? 12.348 0.371 -20.701 1.00 87.44 71 PRO A O 1
ATOM 540 N N . ASN A 1 72 ? 14.079 1.584 -21.459 1.00 86.75 72 ASN A N 1
ATOM 541 C CA . ASN A 1 72 ? 14.164 2.422 -20.270 1.00 86.75 72 ASN A CA 1
ATOM 542 C C . ASN A 1 72 ? 12.863 3.241 -20.119 1.00 86.75 72 ASN A C 1
ATOM 544 O O . ASN A 1 72 ? 12.510 3.965 -21.054 1.00 86.75 72 ASN A O 1
ATOM 548 N N . PRO A 1 73 ? 12.147 3.155 -18.982 1.00 86.38 73 PRO A N 1
ATOM 549 C CA . PRO A 1 73 ? 10.922 3.928 -18.770 1.00 86.38 73 PRO A CA 1
ATOM 550 C C . PRO A 1 73 ? 11.176 5.434 -18.589 1.00 86.38 73 PRO A C 1
ATOM 552 O O . PRO A 1 73 ? 10.240 6.224 -18.717 1.00 86.38 73 PRO A O 1
ATOM 555 N N . CYS A 1 74 ? 12.415 5.842 -18.299 1.00 85.88 74 CYS A N 1
ATOM 556 C CA . CYS A 1 74 ? 12.820 7.240 -18.164 1.00 85.88 74 CYS A CA 1
ATOM 557 C C . CYS A 1 74 ? 13.178 7.820 -19.542 1.00 85.88 74 CYS A C 1
ATOM 559 O O . CYS A 1 74 ? 14.312 7.715 -20.014 1.00 85.88 74 CYS A O 1
ATOM 561 N N . VAL A 1 75 ? 12.200 8.422 -20.221 1.00 78.12 75 VAL A N 1
ATOM 562 C CA . VAL A 1 75 ? 12.406 9.026 -21.547 1.00 78.12 75 VAL A CA 1
ATOM 563 C C . VAL A 1 75 ? 13.208 10.323 -21.403 1.00 78.12 75 VAL A C 1
ATOM 565 O O . VAL A 1 75 ? 12.812 11.232 -20.678 1.00 78.12 75 VAL A O 1
ATOM 568 N N . GLY A 1 76 ? 14.347 10.422 -22.095 1.00 75.12 76 GLY A N 1
ATOM 569 C CA . GLY A 1 76 ? 15.168 11.640 -22.113 1.00 75.12 76 GLY A CA 1
ATOM 570 C C . GLY A 1 76 ? 15.822 12.002 -20.771 1.00 75.12 76 GLY A C 1
ATOM 571 O O . GLY A 1 76 ? 16.161 13.164 -20.568 1.00 75.12 76 GLY A O 1
ATOM 572 N N . GLY A 1 77 ? 15.974 11.040 -19.852 1.00 72.25 77 GLY A N 1
ATOM 573 C CA . GLY A 1 77 ? 16.552 11.264 -18.519 1.00 72.25 77 GLY A CA 1
ATOM 574 C C . GLY A 1 77 ? 15.585 11.865 -17.492 1.00 72.25 77 GLY A C 1
ATOM 575 O O . GLY A 1 77 ? 15.983 12.122 -16.358 1.00 72.25 77 GLY A O 1
ATOM 576 N N . ALA A 1 78 ? 14.315 12.074 -17.855 1.00 85.00 78 ALA A N 1
ATOM 577 C CA . ALA A 1 78 ? 13.286 12.504 -16.916 1.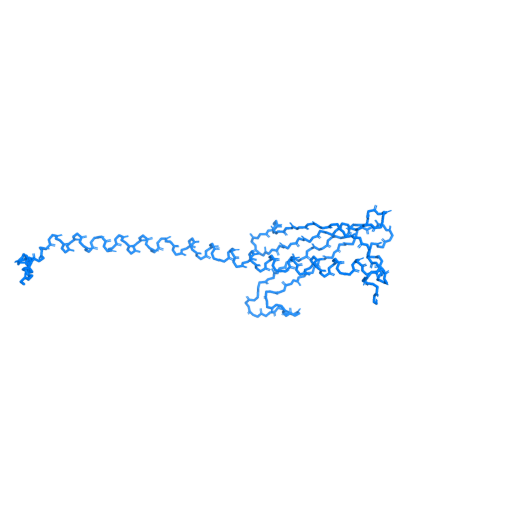00 85.00 78 ALA A CA 1
ATOM 578 C C . ALA A 1 78 ? 12.757 11.314 -16.087 1.00 85.00 78 ALA A C 1
ATOM 580 O O . ALA A 1 78 ? 12.596 10.219 -16.638 1.00 85.00 78 ALA A O 1
ATOM 581 N N . PRO A 1 79 ? 12.439 11.508 -14.791 1.00 89.00 79 PRO A N 1
ATOM 582 C CA . PRO A 1 79 ? 11.806 10.476 -13.977 1.00 89.00 79 PRO A CA 1
ATOM 583 C C . PRO A 1 79 ? 10.460 10.038 -14.560 1.00 89.00 79 PRO A C 1
ATOM 585 O O . PRO A 1 79 ? 9.644 10.870 -14.960 1.00 89.00 79 PRO A O 1
ATOM 588 N N . SER A 1 80 ? 10.201 8.733 -14.556 1.00 92.25 80 SER A N 1
ATOM 589 C CA . SER A 1 80 ? 8.888 8.187 -14.896 1.00 92.25 80 SER A CA 1
ATOM 590 C C . SER A 1 80 ? 8.003 8.229 -13.656 1.00 92.25 80 SER A C 1
ATOM 592 O O . SER A 1 80 ? 8.309 7.569 -12.664 1.00 92.25 80 SER A O 1
ATOM 594 N N . VAL A 1 81 ? 6.924 9.010 -13.691 1.00 92.69 81 VAL A N 1
ATOM 595 C CA . VAL A 1 81 ? 5.958 9.106 -12.589 1.00 92.69 81 VAL A CA 1
ATOM 596 C C . VAL A 1 81 ? 4.607 8.626 -13.087 1.00 92.69 81 VAL A C 1
ATOM 598 O O . VAL A 1 81 ? 4.015 9.221 -13.987 1.00 92.69 81 VAL A O 1
ATOM 601 N N . VAL A 1 82 ? 4.121 7.540 -12.500 1.00 93.19 82 VAL A N 1
ATOM 602 C CA . VAL A 1 82 ? 2.854 6.912 -12.858 1.00 93.19 82 VAL A CA 1
ATOM 603 C C . VAL A 1 82 ? 1.974 6.892 -11.622 1.00 93.19 82 VAL A C 1
ATOM 605 O O . VAL A 1 82 ? 2.345 6.319 -10.601 1.00 93.19 82 VAL A O 1
ATOM 608 N N . ASN A 1 83 ? 0.807 7.523 -11.725 1.00 92.50 83 ASN A N 1
ATOM 609 C CA . ASN A 1 83 ? -0.203 7.492 -10.682 1.00 92.50 83 ASN A CA 1
ATOM 610 C C . ASN A 1 83 ? -1.398 6.670 -11.163 1.00 92.50 83 ASN A C 1
ATOM 612 O O . ASN A 1 83 ? -2.035 7.051 -12.147 1.00 92.50 83 ASN A O 1
ATOM 616 N N . GLN A 1 84 ? -1.675 5.545 -10.507 1.00 90.19 84 GLN A N 1
ATOM 617 C CA . GLN A 1 84 ? -2.761 4.644 -10.889 1.00 90.19 84 GLN A CA 1
ATOM 618 C C . GLN A 1 84 ? -3.610 4.272 -9.671 1.00 90.19 84 GLN A C 1
ATOM 620 O O . GLN A 1 84 ? -3.063 3.860 -8.642 1.00 90.19 84 GLN A O 1
ATOM 625 N N . PRO A 1 85 ? -4.945 4.403 -9.762 1.00 89.50 85 PRO A N 1
ATOM 626 C CA . PRO A 1 85 ? -5.823 3.899 -8.726 1.00 89.50 85 PRO A CA 1
ATOM 627 C C . PRO A 1 85 ? -5.863 2.367 -8.774 1.00 89.50 85 PRO A C 1
ATOM 629 O O . PRO A 1 85 ? -6.024 1.770 -9.836 1.00 89.50 85 PRO A O 1
ATOM 632 N N . GLN A 1 86 ? -5.752 1.741 -7.607 1.00 90.25 86 GLN A N 1
ATOM 633 C CA . GLN A 1 86 ? -5.942 0.310 -7.401 1.00 90.25 86 GLN A CA 1
ATOM 634 C C . GLN A 1 86 ? -7.138 0.094 -6.474 1.00 90.25 86 GLN A C 1
ATOM 636 O O . GLN A 1 86 ? -7.284 0.774 -5.457 1.00 90.25 86 GLN A O 1
ATOM 641 N N . TRP A 1 87 ? -8.004 -0.854 -6.816 1.00 89.50 87 TRP A N 1
ATOM 642 C CA . TRP A 1 87 ? -9.209 -1.151 -6.041 1.00 89.50 87 TRP A CA 1
ATOM 643 C C . TRP A 1 87 ? -8.962 -2.309 -5.077 1.00 89.50 87 TRP A C 1
ATOM 645 O O . TRP A 1 87 ? -8.278 -3.274 -5.417 1.00 89.50 87 TRP A O 1
ATOM 655 N N . ALA A 1 88 ? -9.545 -2.241 -3.877 1.00 84.06 88 ALA A N 1
ATOM 656 C CA . ALA A 1 88 ? -9.398 -3.278 -2.852 1.00 84.06 88 ALA A CA 1
ATOM 657 C C . ALA A 1 88 ? -9.841 -4.683 -3.312 1.00 84.06 88 ALA A C 1
ATOM 659 O O . ALA A 1 88 ? -9.326 -5.681 -2.802 1.00 84.06 88 ALA A O 1
ATOM 660 N N . SER A 1 89 ? -10.780 -4.764 -4.259 1.00 84.25 89 SER A N 1
ATOM 661 C CA . SER A 1 89 ? -11.242 -6.005 -4.895 1.00 84.25 89 SER A CA 1
ATOM 662 C C . SER A 1 89 ? -10.255 -6.605 -5.903 1.00 84.25 89 SER A C 1
ATOM 664 O O . SER A 1 89 ? -10.436 -7.748 -6.324 1.00 84.25 89 SER A O 1
ATOM 666 N N . GLY A 1 90 ? -9.243 -5.847 -6.337 1.00 80.88 90 GLY A N 1
ATOM 667 C CA . GLY A 1 90 ? -8.342 -6.229 -7.426 1.00 80.88 90 GLY A CA 1
ATOM 668 C C . GLY A 1 90 ? -8.986 -6.213 -8.818 1.00 80.88 90 GLY A C 1
ATOM 669 O O . GLY A 1 90 ? -8.369 -6.679 -9.774 1.00 80.88 90 GLY A O 1
ATOM 670 N N . GLN A 1 91 ? -10.216 -5.706 -8.950 1.00 84.81 91 GLN A N 1
ATOM 671 C CA . GLN A 1 91 ? -10.879 -5.527 -10.241 1.00 84.81 91 GLN A CA 1
ATOM 672 C C . GLN A 1 91 ? -10.354 -4.281 -10.960 1.00 84.81 91 GLN A C 1
ATOM 674 O O . GLN A 1 91 ? -9.868 -3.350 -10.330 1.00 84.81 91 GLN A O 1
ATOM 679 N N . ALA A 1 92 ? -10.484 -4.235 -12.289 1.00 80.94 92 ALA A N 1
ATOM 680 C CA . ALA A 1 92 ? -10.084 -3.064 -13.078 1.00 80.94 92 ALA A CA 1
ATOM 681 C C . ALA A 1 92 ? -11.018 -1.851 -12.878 1.00 80.94 92 ALA A C 1
ATOM 683 O O . ALA A 1 92 ? -10.626 -0.712 -13.125 1.00 80.94 92 ALA A O 1
ATOM 684 N N . ALA A 1 93 ? -12.252 -2.092 -12.427 1.00 84.81 93 ALA A N 1
ATOM 685 C CA . ALA A 1 93 ? -13.260 -1.073 -12.167 1.00 84.81 93 ALA A CA 1
ATOM 686 C C . ALA A 1 93 ? -13.804 -1.194 -10.739 1.00 84.81 93 ALA A C 1
ATOM 688 O O . ALA A 1 93 ? -13.939 -2.305 -10.220 1.00 84.81 93 ALA A O 1
ATOM 689 N N . ALA A 1 94 ? -14.157 -0.049 -10.150 1.00 85.88 94 ALA A N 1
ATOM 690 C CA . ALA A 1 94 ? -14.678 0.046 -8.792 1.00 85.88 94 ALA A CA 1
ATOM 691 C C . ALA A 1 94 ? -15.921 -0.831 -8.593 1.00 85.88 94 ALA A C 1
ATOM 693 O O . ALA A 1 94 ? -16.897 -0.716 -9.339 1.00 85.88 94 ALA A O 1
ATOM 694 N N . GLN A 1 95 ? -15.896 -1.676 -7.563 1.00 88.62 95 GLN A N 1
ATOM 695 C CA . GLN A 1 95 ? -17.056 -2.442 -7.117 1.00 88.62 95 GLN A CA 1
ATOM 696 C C . GLN A 1 95 ? -17.757 -1.750 -5.938 1.00 88.62 95 GLN A C 1
ATOM 698 O O . GLN A 1 95 ? -17.145 -0.950 -5.222 1.00 88.62 95 GLN A O 1
ATOM 703 N N . PRO A 1 96 ? -19.048 -2.037 -5.693 1.00 84.69 96 PRO A N 1
ATOM 704 C CA . PRO A 1 96 ? -19.745 -1.518 -4.523 1.00 84.69 96 PRO A CA 1
ATOM 705 C C . PRO A 1 96 ? -19.028 -1.909 -3.222 1.00 84.69 96 PRO A C 1
ATOM 707 O O . PRO A 1 96 ? -18.834 -3.090 -2.947 1.00 84.69 96 PRO A O 1
ATOM 710 N N . GLY A 1 97 ? -18.656 -0.911 -2.416 1.00 82.38 97 GLY A N 1
ATOM 711 C CA . GLY A 1 97 ? -17.922 -1.114 -1.161 1.00 82.38 97 GLY A CA 1
ATOM 712 C C . GLY A 1 97 ? -16.396 -1.151 -1.298 1.00 82.38 97 GLY A C 1
ATOM 713 O O . GLY A 1 97 ? -15.718 -1.334 -0.288 1.00 82.38 97 GLY A O 1
ATOM 714 N N . ASP A 1 98 ? -15.846 -0.947 -2.500 1.00 85.38 98 ASP A N 1
ATOM 715 C CA . ASP A 1 98 ? -14.398 -0.885 -2.686 1.00 85.38 98 ASP A CA 1
ATOM 716 C C . ASP A 1 98 ? -13.782 0.379 -2.094 1.00 85.38 98 ASP A C 1
ATOM 718 O O . ASP A 1 98 ? -14.260 1.502 -2.274 1.00 85.38 98 ASP A O 1
ATOM 722 N N . VAL A 1 99 ? -12.630 0.182 -1.459 1.00 87.88 99 VAL A N 1
ATOM 723 C CA . VAL A 1 99 ? -11.730 1.271 -1.097 1.00 87.88 99 VAL A CA 1
ATOM 724 C C . VAL A 1 99 ? -10.756 1.504 -2.250 1.00 87.88 99 VAL A C 1
ATOM 726 O O . VAL A 1 99 ? -10.149 0.562 -2.766 1.00 87.88 99 VAL A O 1
ATOM 729 N N . SER A 1 100 ? -10.608 2.769 -2.645 1.00 90.81 100 SER A N 1
ATOM 730 C CA . SER A 1 100 ? -9.602 3.198 -3.617 1.00 90.81 100 SER A CA 1
ATOM 731 C C . SER A 1 100 ? -8.251 3.367 -2.931 1.00 90.81 100 SER A C 1
ATOM 733 O O . SER A 1 100 ? -8.137 4.125 -1.971 1.00 90.81 100 SER A O 1
ATOM 735 N N . TYR A 1 101 ? -7.218 2.743 -3.476 1.00 93.62 101 TYR A N 1
ATOM 736 C CA . TYR A 1 101 ? -5.823 3.035 -3.168 1.00 93.62 101 TYR A CA 1
ATOM 737 C C . TYR A 1 101 ? -5.226 3.825 -4.320 1.00 93.62 101 TYR A C 1
ATOM 739 O O . TYR A 1 101 ? -5.499 3.533 -5.478 1.00 93.62 101 TYR A O 1
ATOM 747 N N . ASN A 1 102 ? -4.418 4.830 -4.022 1.00 94.94 102 ASN A N 1
ATOM 748 C CA . ASN A 1 102 ? -3.702 5.587 -5.032 1.00 94.94 102 ASN A CA 1
ATOM 749 C C . ASN A 1 102 ? -2.231 5.174 -4.993 1.00 94.94 102 ASN A C 1
ATOM 751 O O . ASN A 1 102 ? -1.544 5.419 -3.999 1.00 94.94 102 ASN A O 1
ATOM 755 N N . VAL A 1 103 ? -1.772 4.528 -6.065 1.00 95.25 103 VAL A N 1
ATOM 756 C CA . VAL A 1 103 ? -0.401 4.037 -6.197 1.00 95.25 103 VAL A CA 1
ATOM 757 C C . VAL A 1 103 ? 0.389 5.008 -7.055 1.00 95.25 103 VAL A C 1
ATOM 759 O O . VAL A 1 103 ? 0.160 5.128 -8.258 1.00 95.25 103 VAL A O 1
ATOM 762 N N . LEU A 1 104 ? 1.345 5.678 -6.425 1.00 95.62 104 LEU A N 1
ATOM 763 C CA . LEU A 1 104 ? 2.310 6.540 -7.078 1.00 95.62 104 LEU A CA 1
ATOM 764 C C . LEU A 1 104 ? 3.635 5.791 -7.215 1.00 95.62 104 LEU A C 1
ATOM 766 O O . LEU A 1 104 ? 4.335 5.567 -6.227 1.00 95.62 104 LEU A O 1
ATOM 770 N N . THR A 1 105 ? 3.984 5.434 -8.445 1.00 95.88 105 THR A N 1
ATOM 771 C CA . THR A 1 105 ? 5.274 4.832 -8.780 1.00 95.88 105 THR A CA 1
ATOM 772 C C . THR A 1 105 ? 6.161 5.878 -9.433 1.00 95.88 105 THR A C 1
ATOM 774 O O . THR A 1 105 ? 5.8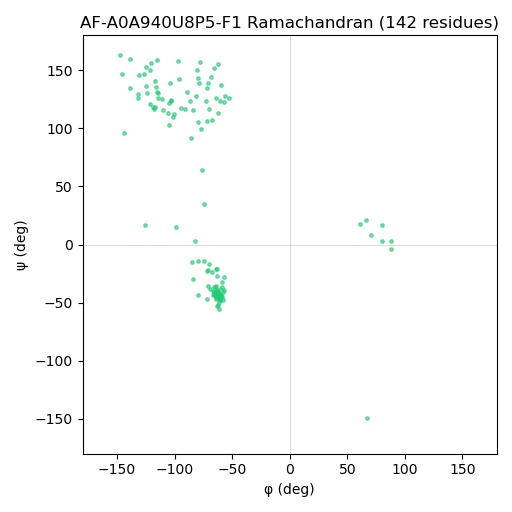02 6.452 -10.460 1.00 95.88 105 THR A O 1
ATOM 777 N N . THR A 1 106 ? 7.335 6.095 -8.854 1.00 95.19 106 THR A N 1
ATOM 778 C CA . THR A 1 106 ? 8.361 7.006 -9.356 1.00 95.19 106 THR A CA 1
ATOM 779 C C . THR A 1 106 ? 9.620 6.210 -9.658 1.00 95.19 106 THR A C 1
ATOM 781 O O . THR A 1 106 ? 10.215 5.625 -8.756 1.00 95.19 106 THR A O 1
ATOM 784 N N . ILE A 1 107 ? 10.042 6.206 -10.918 1.00 94.94 107 ILE A N 1
ATOM 785 C CA . ILE A 1 107 ? 11.275 5.567 -11.377 1.00 94.94 107 ILE A CA 1
ATOM 786 C C . ILE A 1 107 ? 12.250 6.664 -11.786 1.00 94.94 107 ILE A C 1
ATOM 788 O O . ILE A 1 107 ? 11.925 7.515 -12.615 1.00 94.94 107 ILE A O 1
ATOM 792 N N . ILE A 1 108 ? 13.444 6.640 -11.207 1.00 94.19 108 ILE A N 1
ATOM 793 C CA . ILE A 1 108 ? 14.545 7.545 -11.530 1.00 94.19 108 ILE A CA 1
ATOM 794 C C . ILE A 1 108 ? 15.671 6.709 -12.129 1.00 94.19 108 ILE A C 1
ATOM 796 O O . ILE A 1 108 ? 16.037 5.674 -11.578 1.00 94.19 108 ILE A O 1
ATOM 800 N N . ASP A 1 109 ? 16.212 7.155 -13.259 1.00 91.56 109 ASP A N 1
ATOM 801 C CA . ASP A 1 109 ? 17.420 6.574 -13.842 1.00 91.56 109 ASP A CA 1
ATOM 802 C C . ASP A 1 109 ? 18.651 7.246 -13.220 1.00 91.56 109 ASP A C 1
ATOM 804 O O . ASP A 1 109 ? 18.785 8.470 -13.270 1.00 91.56 109 ASP A O 1
ATOM 808 N N . ASN A 1 110 ? 19.544 6.452 -12.630 1.00 90.12 110 ASN A N 1
ATOM 809 C CA . ASN A 1 110 ? 20.778 6.948 -12.020 1.00 90.12 110 ASN A CA 1
ATOM 810 C C . ASN A 1 110 ? 21.906 7.163 -13.046 1.00 90.12 110 ASN A C 1
ATOM 812 O O . ASN A 1 110 ? 23.025 7.502 -12.661 1.00 90.12 110 ASN A O 1
ATOM 816 N N . LEU A 1 111 ? 21.642 6.942 -14.340 1.00 87.00 111 LEU A N 1
ATOM 817 C CA . LEU A 1 111 ? 22.567 7.129 -15.466 1.00 87.00 111 LEU A CA 1
ATOM 818 C C . LEU A 1 111 ? 23.837 6.261 -15.395 1.00 87.00 111 LEU A C 1
ATOM 820 O O . LEU A 1 111 ? 24.822 6.516 -16.085 1.00 87.00 111 LEU A O 1
ATOM 824 N N . ASN A 1 112 ? 23.813 5.213 -14.573 1.00 86.62 112 ASN A N 1
ATOM 825 C CA . ASN A 1 112 ? 24.913 4.270 -14.353 1.00 86.62 112 ASN A CA 1
ATOM 826 C C . ASN A 1 112 ? 24.485 2.805 -14.573 1.00 86.62 112 ASN A C 1
ATOM 828 O O . ASN A 1 112 ? 25.163 1.888 -14.114 1.00 86.62 112 ASN A O 1
ATOM 832 N N . GLY A 1 113 ? 23.345 2.581 -15.236 1.00 84.19 113 GLY A N 1
ATOM 833 C CA . GLY A 1 113 ? 22.759 1.247 -15.416 1.00 84.19 113 GLY A CA 1
ATOM 834 C C . GLY A 1 113 ? 21.977 0.732 -14.202 1.00 84.19 113 GLY A C 1
ATOM 835 O O . GLY A 1 113 ? 21.714 -0.469 -14.114 1.00 84.19 113 GLY A O 1
ATOM 836 N N . SER A 1 114 ? 21.608 1.624 -13.277 1.00 90.62 114 SER A N 1
ATOM 837 C CA . SER A 1 114 ? 20.692 1.343 -12.170 1.00 90.62 114 SER A CA 1
ATOM 838 C C . SER A 1 114 ? 19.517 2.318 -12.156 1.00 90.62 114 SER A C 1
ATOM 840 O O . SER A 1 114 ? 19.634 3.467 -12.585 1.00 90.62 114 SER A O 1
ATOM 842 N N . TRP A 1 115 ? 18.396 1.858 -11.616 1.00 93.62 115 TRP A N 1
ATOM 843 C CA . TRP A 1 115 ? 17.175 2.632 -11.457 1.00 93.62 115 TRP A CA 1
ATOM 844 C C . TRP A 1 115 ? 16.752 2.620 -9.998 1.00 93.62 115 TRP A C 1
ATOM 846 O O . TRP A 1 115 ? 16.768 1.577 -9.349 1.00 93.62 115 TRP A O 1
ATOM 856 N N . LEU A 1 116 ? 16.342 3.773 -9.486 1.00 94.38 116 LEU A N 1
ATOM 857 C CA . LEU A 1 116 ? 15.685 3.880 -8.193 1.00 94.38 116 LEU A CA 1
ATOM 858 C C . LEU A 1 116 ? 14.177 3.859 -8.422 1.00 94.38 116 LEU A C 1
ATOM 860 O O . LEU A 1 116 ? 13.630 4.751 -9.069 1.00 94.38 116 LEU A O 1
ATOM 864 N N . VAL A 1 117 ? 13.509 2.848 -7.878 1.00 95.69 117 VAL A N 1
ATOM 865 C CA . VAL A 1 117 ? 12.055 2.710 -7.910 1.00 95.69 117 VAL A CA 1
ATOM 866 C C . VAL A 1 117 ? 11.520 3.056 -6.536 1.00 95.69 117 VAL A C 1
ATOM 868 O O . VAL A 1 117 ? 11.881 2.427 -5.546 1.00 95.69 117 VAL A O 1
ATOM 871 N N . ARG A 1 118 ? 10.638 4.046 -6.471 1.00 96.00 118 ARG A N 1
ATOM 872 C CA . ARG A 1 118 ? 9.866 4.387 -5.281 1.00 96.00 118 ARG A CA 1
ATOM 873 C C . ARG A 1 118 ? 8.402 4.115 -5.563 1.00 96.00 118 ARG A C 1
ATOM 875 O O . ARG A 1 118 ? 7.856 4.669 -6.511 1.00 96.00 118 ARG A O 1
ATOM 882 N N . VAL A 1 119 ? 7.765 3.332 -4.706 1.00 96.56 119 VAL A N 1
ATOM 883 C CA . VAL A 1 119 ? 6.315 3.130 -4.733 1.00 96.56 119 VAL A CA 1
ATOM 884 C C . VAL A 1 119 ? 5.740 3.725 -3.462 1.00 96.56 119 VAL A C 1
ATOM 886 O O . VAL A 1 119 ? 6.238 3.468 -2.366 1.00 96.56 119 VAL A O 1
ATOM 889 N N . GLN A 1 120 ? 4.702 4.538 -3.607 1.00 96.38 120 GLN A N 1
ATOM 890 C CA . GLN A 1 120 ? 3.926 5.087 -2.507 1.00 96.38 120 GLN A CA 1
ATOM 891 C C . GLN A 1 120 ? 2.459 4.725 -2.703 1.00 96.38 120 GLN A C 1
ATOM 893 O O . GLN A 1 120 ? 1.892 4.956 -3.767 1.00 96.38 120 GLN A O 1
ATOM 898 N N . VAL A 1 121 ? 1.839 4.186 -1.658 1.00 96.06 121 VAL A N 1
ATOM 899 C CA . VAL A 1 121 ? 0.428 3.807 -1.654 1.00 96.06 121 VAL A CA 1
ATOM 900 C C . VAL A 1 121 ? -0.297 4.642 -0.614 1.00 96.06 121 VAL A C 1
ATOM 902 O O . VAL A 1 121 ? 0.007 4.563 0.577 1.00 96.06 121 VAL A O 1
ATOM 905 N N . THR A 1 122 ? -1.264 5.436 -1.061 1.00 95.81 122 THR A N 1
ATOM 906 C CA . THR A 1 122 ? -2.133 6.250 -0.202 1.00 95.81 122 THR A CA 1
ATOM 907 C C . THR A 1 122 ? -3.580 5.774 -0.298 1.00 95.81 122 THR A C 1
ATOM 909 O O . THR A 1 122 ? -3.962 5.081 -1.241 1.00 95.81 122 THR A O 1
ATOM 912 N N . TRP A 1 123 ? -4.395 6.101 0.703 1.00 93.62 123 TRP A N 1
ATOM 913 C CA . TRP A 1 123 ? -5.807 5.710 0.764 1.00 93.62 123 TRP A CA 1
ATOM 914 C C . TRP A 1 123 ? -6.637 6.782 1.485 1.00 93.62 123 TRP A C 1
ATOM 916 O O . TRP A 1 123 ? -6.071 7.622 2.194 1.00 93.62 123 TRP A O 1
ATOM 926 N N . PRO A 1 124 ? -7.976 6.786 1.340 1.00 89.31 124 PRO A N 1
ATOM 927 C CA . PRO A 1 124 ? -8.842 7.738 2.024 1.00 89.31 124 PRO A CA 1
ATOM 928 C C . PRO A 1 124 ? -8.592 7.766 3.536 1.00 89.31 124 PRO A C 1
ATOM 930 O O . PRO A 1 124 ? -8.621 6.738 4.209 1.00 89.31 124 PRO A O 1
ATOM 933 N N . GLY A 1 125 ? -8.336 8.956 4.080 1.00 86.81 125 GLY A N 1
ATOM 934 C CA . GLY A 1 125 ? -8.013 9.142 5.499 1.00 86.81 125 GLY A CA 1
ATOM 935 C C . GLY A 1 125 ? -6.525 9.013 5.849 1.00 86.81 125 GLY A C 1
ATOM 936 O O . GLY A 1 125 ? -6.166 9.275 6.995 1.00 86.81 125 GLY A O 1
ATOM 937 N N . ASN A 1 126 ? -5.652 8.676 4.891 1.00 88.62 126 ASN A N 1
ATOM 938 C CA . ASN A 1 126 ? -4.199 8.746 5.048 1.00 88.62 126 ASN A CA 1
ATOM 939 C C . ASN A 1 126 ? -3.500 9.175 3.742 1.00 88.62 126 ASN A C 1
ATOM 941 O O . ASN A 1 126 ? -3.161 8.353 2.889 1.00 88.62 126 ASN A O 1
ATOM 945 N N . ASN A 1 127 ? -3.222 10.478 3.631 1.00 86.94 127 ASN A N 1
ATOM 946 C CA . ASN A 1 127 ? -2.540 11.066 2.471 1.00 86.94 127 ASN A CA 1
ATOM 947 C C . ASN A 1 127 ? -1.015 10.875 2.486 1.00 86.94 127 ASN A C 1
ATOM 949 O O . ASN A 1 127 ? -0.371 11.106 1.467 1.00 86.94 127 ASN A O 1
ATOM 953 N N . LEU A 1 128 ? -0.430 10.480 3.623 1.00 89.56 128 LEU A N 1
ATOM 954 C CA . LEU A 1 128 ? 0.989 10.120 3.695 1.00 89.56 128 LEU A CA 1
ATOM 955 C C . LEU A 1 128 ? 1.188 8.695 3.170 1.00 89.56 128 LEU A C 1
ATOM 957 O O . LEU A 1 128 ? 2.072 8.451 2.351 1.00 89.56 128 LEU A O 1
ATOM 961 N N . GLY A 1 129 ? 0.298 7.787 3.577 1.00 91.69 129 GLY A N 1
ATOM 962 C CA . GLY A 1 129 ? 0.293 6.398 3.144 1.00 9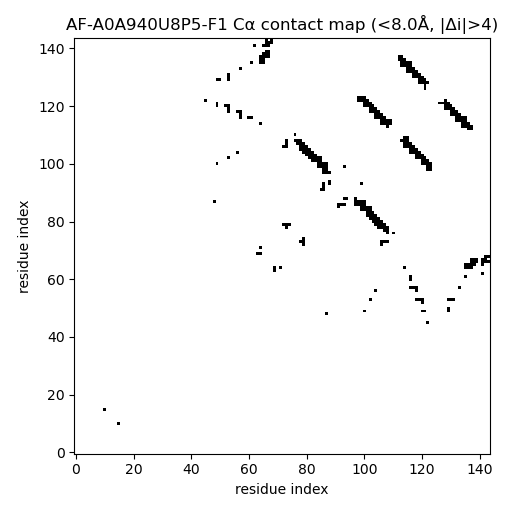1.69 129 GLY A CA 1
ATOM 963 C C . GLY A 1 129 ? 1.503 5.618 3.649 1.00 91.69 129 GLY A C 1
ATOM 964 O O . GLY A 1 129 ? 2.037 5.898 4.723 1.00 91.69 129 GLY A O 1
ATOM 965 N N . ILE A 1 130 ? 1.920 4.633 2.860 1.00 95.69 130 ILE A N 1
ATOM 966 C CA . ILE A 1 130 ? 3.181 3.908 3.028 1.00 95.69 130 ILE A CA 1
ATOM 967 C C . ILE A 1 130 ? 4.016 4.051 1.763 1.00 95.69 130 ILE A C 1
ATOM 969 O O . ILE A 1 130 ? 3.471 4.180 0.667 1.00 95.69 130 ILE A O 1
ATOM 973 N N . SER A 1 131 ? 5.336 4.029 1.904 1.00 95.94 131 SER A N 1
ATOM 974 C CA . SER A 1 131 ? 6.238 4.086 0.761 1.00 95.94 131 SER A CA 1
ATOM 975 C C . SER A 1 131 ? 7.484 3.266 1.002 1.00 95.94 131 SER A C 1
ATOM 977 O O . SER A 1 131 ? 8.013 3.265 2.113 1.00 95.94 131 SER A O 1
ATOM 979 N N . GLU A 1 132 ? 8.001 2.679 -0.061 1.00 96.38 132 GLU A N 1
ATOM 980 C CA . GLU A 1 132 ? 9.254 1.942 -0.045 1.00 96.38 132 GLU A CA 1
ATOM 981 C C . GLU A 1 132 ? 10.045 2.267 -1.312 1.00 96.38 132 GLU A C 1
ATOM 983 O O . GLU A 1 132 ? 9.535 2.853 -2.275 1.00 96.38 132 GLU A O 1
ATOM 988 N N . THR A 1 133 ? 11.347 2.018 -1.259 1.00 95.69 133 THR A N 1
ATOM 989 C CA . THR A 1 133 ? 12.271 2.340 -2.337 1.00 95.69 133 THR A CA 1
ATOM 990 C C . THR A 1 133 ? 13.254 1.202 -2.516 1.00 95.69 133 THR A C 1
ATOM 992 O O . THR A 1 133 ?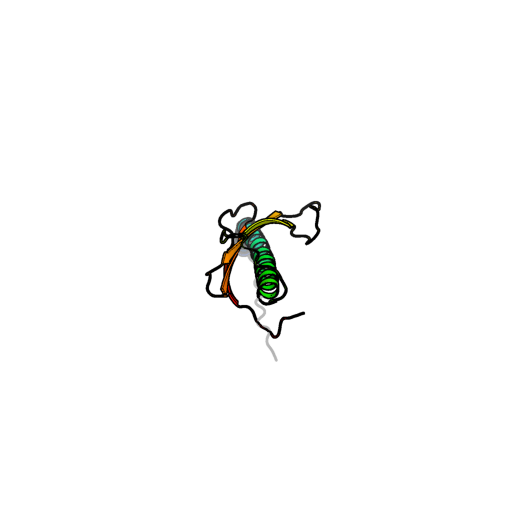 13.826 0.725 -1.541 1.00 95.69 133 THR A O 1
ATOM 995 N N . VAL A 1 134 ? 13.479 0.818 -3.765 1.00 95.50 134 VAL A N 1
ATOM 996 C CA . VAL A 1 134 ? 14.435 -0.215 -4.155 1.00 95.50 134 VAL A CA 1
ATOM 997 C C . VAL A 1 134 ? 15.321 0.310 -5.280 1.00 95.50 134 VAL A C 1
ATOM 999 O O . VAL A 1 134 ? 14.889 1.115 -6.107 1.00 95.50 134 VAL A O 1
ATOM 1002 N N . VAL A 1 135 ? 16.582 -0.118 -5.290 1.00 94.75 135 VAL A N 1
ATOM 1003 C CA . VAL A 1 135 ? 17.505 0.140 -6.398 1.00 94.75 135 VAL A CA 1
ATOM 1004 C C . VAL A 1 135 ? 17.631 -1.139 -7.205 1.00 94.75 135 VAL A C 1
ATOM 1006 O O . VAL A 1 135 ? 17.994 -2.179 -6.665 1.00 94.75 135 VAL A O 1
ATOM 1009 N N . VAL A 1 136 ? 17.343 -1.043 -8.496 1.00 93.19 136 VAL A N 1
ATOM 1010 C CA . VAL A 1 136 ? 17.296 -2.174 -9.419 1.00 93.19 136 VAL A CA 1
ATOM 1011 C C . VAL A 1 136 ? 18.369 -1.994 -10.481 1.00 93.19 136 VAL A C 1
ATOM 1013 O O . VAL A 1 136 ? 18.597 -0.889 -10.975 1.00 93.19 136 VAL A O 1
ATOM 1016 N N . THR A 1 137 ? 19.023 -3.085 -10.853 1.00 92.88 137 THR A N 1
ATOM 1017 C CA . THR A 1 137 ? 19.972 -3.145 -11.967 1.00 92.88 137 THR A CA 1
ATOM 1018 C C . THR A 1 137 ? 19.498 -4.161 -12.995 1.00 92.88 137 THR A C 1
ATOM 1020 O O . THR A 1 137 ? 18.743 -5.085 -12.687 1.00 92.88 137 THR A O 1
ATOM 1023 N N . ARG A 1 138 ? 19.949 -4.000 -14.240 1.00 90.25 138 ARG A N 1
ATOM 1024 C CA . ARG A 1 138 ? 19.687 -4.996 -15.284 1.00 90.25 138 ARG A CA 1
ATOM 1025 C C . ARG A 1 138 ? 20.439 -6.285 -15.000 1.00 90.25 138 ARG A C 1
ATOM 1027 O O . ARG A 1 138 ? 21.584 -6.260 -14.552 1.00 90.25 138 ARG A O 1
ATOM 1034 N N . GLN A 1 139 ? 19.807 -7.403 -15.328 1.00 88.56 139 GLN A N 1
ATOM 1035 C CA . GLN A 1 139 ? 20.392 -8.727 -15.179 1.00 88.56 139 GLN A CA 1
ATOM 1036 C C . GLN A 1 139 ? 20.202 -9.529 -16.465 1.00 88.56 139 GLN A C 1
ATOM 1038 O O . GLN A 1 139 ? 19.081 -9.718 -16.930 1.00 88.56 139 GLN A O 1
ATOM 1043 N N . GLU A 1 140 ? 21.294 -10.054 -17.024 1.00 85.50 140 GLU A N 1
ATOM 1044 C CA . GLU A 1 140 ? 21.234 -10.851 -18.261 1.00 85.50 140 GLU A CA 1
ATOM 1045 C C . GLU A 1 140 ? 20.413 -12.140 -18.098 1.00 85.50 140 GLU A C 1
ATOM 1047 O O . GLU A 1 140 ? 19.795 -12.596 -19.054 1.00 85.50 140 GLU A O 1
ATOM 1052 N N . ALA A 1 141 ? 20.325 -12.691 -16.882 1.00 87.56 141 ALA A N 1
ATOM 1053 C CA . ALA A 1 141 ? 19.486 -13.856 -16.588 1.00 87.56 141 ALA A CA 1
ATOM 1054 C C . ALA A 1 141 ? 17.979 -13.602 -16.798 1.00 87.56 141 ALA A C 1
ATOM 1056 O O . ALA A 1 141 ? 17.223 -14.549 -16.985 1.00 87.56 141 ALA A O 1
ATOM 1057 N N . PHE A 1 142 ? 17.545 -12.337 -16.795 1.00 84.50 142 PHE A N 1
ATOM 1058 C CA . PHE A 1 142 ? 16.152 -11.926 -16.998 1.00 84.50 142 PHE A CA 1
ATOM 1059 C C . PHE A 1 142 ? 15.876 -11.482 -18.440 1.00 84.50 142 PHE A C 1
ATOM 1061 O O . PHE A 1 142 ? 14.859 -10.847 -18.712 1.00 84.50 142 PHE A O 1
ATOM 1068 N N . ARG A 1 143 ? 16.775 -11.798 -19.378 1.00 86.19 143 ARG A N 1
ATOM 1069 C CA . ARG A 1 143 ? 16.567 -11.556 -20.804 1.00 86.19 143 ARG A CA 1
ATOM 1070 C C . ARG A 1 143 ? 15.622 -12.621 -21.372 1.00 86.19 143 ARG A C 1
ATOM 1072 O O . ARG A 1 143 ? 16.048 -13.728 -21.690 1.00 86.19 143 ARG A O 1
ATOM 1079 N N . PHE A 1 144 ? 14.354 -12.255 -21.516 1.00 80.88 144 PHE A N 1
ATOM 1080 C CA . PHE A 1 144 ? 13.316 -13.016 -22.220 1.00 80.88 144 PHE A CA 1
ATOM 1081 C C . PHE A 1 144 ? 12.614 -12.146 -23.259 1.00 80.88 144 PHE A C 1
ATOM 1083 O O . PHE A 1 144 ? 12.636 -10.898 -23.094 1.00 80.88 144 PHE A O 1
#

Radius of gyration: 28.57 Å; Cα contacts (8 Å, |Δi|>4): 183; chains: 1; bounding box: 54×52×77 Å

Solvent-accessible surface area (backbone atoms only — not comparable to full-atom values): 8424 Å² total; per-residue (Å²): 140,82,82,76,86,76,72,91,70,76,88,48,72,68,56,52,53,52,50,52,51,52,50,53,51,51,51,53,56,55,59,67,47,51,64,63,48,52,56,49,52,52,51,50,52,55,50,54,53,42,50,53,53,44,51,52,52,47,52,53,52,41,57,54,53,19,17,67,75,50,77,78,75,38,66,94,80,41,64,32,74,48,78,47,80,44,39,72,81,72,46,98,62,87,55,95,89,50,54,61,30,44,37,40,37,39,36,37,71,69,86,74,72,37,33,42,40,34,39,32,33,25,39,90,97,34,88,81,51,49,72,54,72,50,80,42,50,59,36,80,91,49,60,117

Nearest PDB structures (foldseek):
  6c7k-assembly2_B  TM=5.561E-01  e=6.295E-01  Synechocystis sp. PCC 6803 substr. Kazusa
  3d6x-assembly1_F  TM=4.477E-01  e=4.249E-01  Campylobacter jejuni subsp. jejuni 81-176
  6qsr-assembly1_B  TM=5.380E-01  e=2.867E+00  Xenorhabdus doucetiae

Foldseek 3Di:
DDDDPDDPDDDDPVNVVVVVVVVVVVVVVVVVVPVVVVVVVVVVVVQVLLVVVQVVVVVVVQLQLQAPVHDDCQPPQHKRWDWDWAWSVRDPDDDVPIWIKIWIWIWGDPVPQKIKIKIAIATPPGPRGDMDIDIHGHDPVSHD

pLDDT: mean 88.3, std 10.01, range [40.03, 96.56]

Secondary structure (DSSP, 8-state):
--------PPPPHHHHHHHHHHHHHHHHHHHHHHHHHHHHHHHHHHHHHHHHHHHHHHHHHHHHHH-TTSPPSSGGG--EEEEEEEETT--SSPPTTPPEEEEEEEEEE-SSSEEEEEEEEEETTEEEEEEEEEEEE--GGG--

Sequence (144 aa):
MYNSISNEKGITLIEVMIAVMLVAVGIMALASLQGPAWNTTSRSDLLGRAGVILHRELETNELRLMNPNLPNPCVGGAPSVVNQPQWASGQAAAQPGDVSYNVLTTIIDNLNGSWLVRVQVTWPGNNLGISETVVVTRQEAFRF

Mean predicted aligned error: 8.62 Å